Protein AF-A0A8J3TD89-F1 (afdb_monomer)

Secondary structure (DSSP, 8-state):
-EEEEEEEEEEEEEETTEEEEEEEEEEEEEEEEEPPPPPSS-EE-TTS-EE-GGGTS-GGGS-TTT-EEEEEEEEEEEEEEE-S-GGGSPPP-----

Organism: NCBI:txid689768

Structure (mmCIF, N/CA/C/O backbone):
data_AF-A0A8J3TD89-F1
#
_entry.id   AF-A0A8J3TD89-F1
#
loop_
_atom_site.group_PDB
_atom_site.id
_atom_site.type_symbol
_atom_site.label_atom_id
_atom_site.label_alt_id
_atom_site.label_comp_id
_atom_site.label_asym_id
_atom_site.label_entity_id
_atom_site.label_seq_id
_atom_site.pdbx_PDB_ins_code
_atom_site.Cartn_x
_atom_site.Cartn_y
_atom_site.Cartn_z
_atom_site.occupancy
_atom_site.B_iso_or_equiv
_atom_site.auth_seq_id
_atom_site.auth_comp_id
_atom_site.auth_asym_id
_atom_site.auth_atom_id
_atom_site.pdbx_PDB_model_num
ATOM 1 N N . MET A 1 1 ? -6.539 -1.671 14.457 1.00 90.88 1 MET A N 1
ATOM 2 C CA . MET A 1 1 ? -5.464 -1.155 13.611 1.00 90.88 1 MET A CA 1
ATOM 3 C C . MET A 1 1 ? -5.591 -1.932 12.332 1.00 90.88 1 MET A C 1
ATOM 5 O O . MET A 1 1 ? -5.553 -3.152 12.431 1.00 90.88 1 MET A O 1
ATOM 9 N N . THR A 1 2 ? -5.821 -1.301 11.192 1.00 94.12 2 THR A N 1
ATOM 10 C CA . THR A 1 2 ? -5.877 -2.063 9.937 1.00 94.12 2 THR A CA 1
ATOM 11 C C . THR A 1 2 ? -4.479 -2.105 9.340 1.00 94.12 2 THR A C 1
ATOM 13 O O . THR A 1 2 ? -3.850 -1.056 9.201 1.00 94.12 2 THR A O 1
ATOM 16 N N . ILE A 1 3 ? -3.980 -3.299 9.020 1.00 96.38 3 ILE A N 1
ATOM 17 C CA . ILE A 1 3 ? -2.683 -3.470 8.356 1.00 96.38 3 ILE A CA 1
ATOM 18 C C . ILE A 1 3 ? -2.942 -3.857 6.905 1.00 96.38 3 ILE A C 1
ATOM 20 O O . ILE A 1 3 ? -3.581 -4.876 6.642 1.00 96.38 3 ILE A O 1
ATOM 24 N N . TYR A 1 4 ? -2.420 -3.065 5.975 1.00 98.00 4 TYR A N 1
ATOM 25 C CA . TYR A 1 4 ? -2.353 -3.411 4.562 1.00 98.00 4 TYR A CA 1
ATOM 26 C C . TYR A 1 4 ? -0.945 -3.898 4.251 1.00 98.0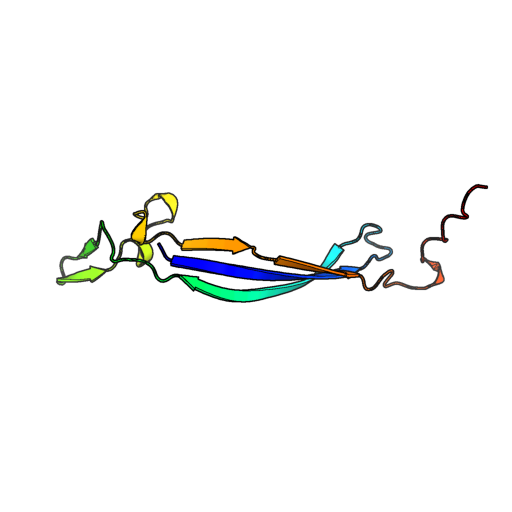0 4 TYR A C 1
ATOM 28 O O . TYR A 1 4 ? 0.005 -3.114 4.231 1.00 98.00 4 TYR A O 1
ATOM 36 N N . ALA A 1 5 ? -0.812 -5.193 3.998 1.00 98.31 5 ALA A N 1
ATOM 37 C CA . ALA A 1 5 ? 0.392 -5.733 3.396 1.00 98.31 5 ALA A CA 1
ATOM 38 C C . ALA A 1 5 ? 0.319 -5.493 1.887 1.00 98.31 5 ALA A C 1
ATOM 40 O O . ALA A 1 5 ? -0.659 -5.887 1.237 1.00 98.31 5 ALA A O 1
ATOM 41 N N . ILE A 1 6 ? 1.336 -4.836 1.337 1.00 98.69 6 ILE A N 1
ATOM 42 C CA . ILE A 1 6 ? 1.395 -4.485 -0.077 1.00 98.69 6 ILE A CA 1
ATOM 43 C C . ILE A 1 6 ? 2.672 -4.988 -0.733 1.00 98.69 6 ILE A C 1
ATOM 45 O O . ILE A 1 6 ? 3.746 -5.001 -0.137 1.00 98.69 6 ILE A O 1
ATOM 49 N N . GLU A 1 7 ? 2.556 -5.309 -2.010 1.00 98.62 7 GLU A N 1
ATOM 50 C CA . GLU A 1 7 ? 3.694 -5.443 -2.905 1.00 98.62 7 GLU A CA 1
ATOM 51 C C . GLU A 1 7 ? 3.799 -4.197 -3.778 1.00 98.62 7 GLU A C 1
ATOM 53 O O . GLU A 1 7 ? 2.786 -3.619 -4.188 1.00 98.62 7 GLU A O 1
ATOM 58 N N . VAL A 1 8 ? 5.031 -3.786 -4.064 1.00 98.44 8 VAL A N 1
ATOM 59 C CA . VAL A 1 8 ? 5.333 -2.637 -4.915 1.00 98.44 8 VAL A CA 1
ATOM 60 C C . VAL A 1 8 ? 6.081 -3.116 -6.151 1.00 98.44 8 VAL A C 1
ATOM 62 O O . VAL A 1 8 ? 7.055 -3.862 -6.049 1.00 98.44 8 VAL A O 1
ATOM 65 N N . PHE A 1 9 ? 5.621 -2.683 -7.319 1.00 98.38 9 PHE A N 1
ATOM 66 C CA . PHE A 1 9 ? 6.286 -2.899 -8.595 1.00 98.38 9 PHE A CA 1
ATOM 67 C C . PHE A 1 9 ? 6.746 -1.558 -9.161 1.00 98.38 9 PHE A C 1
ATOM 69 O O . PHE A 1 9 ? 5.927 -0.657 -9.349 1.00 98.38 9 PHE A O 1
ATOM 76 N N . HIS A 1 10 ? 8.039 -1.444 -9.442 1.00 98.25 10 HIS A N 1
ATOM 77 C CA . HIS A 1 10 ? 8.638 -0.308 -10.126 1.00 98.25 10 HIS A CA 1
ATOM 78 C C . HIS A 1 10 ? 9.050 -0.721 -11.533 1.00 98.25 10 HIS A C 1
ATOM 80 O O . HIS A 1 10 ? 9.778 -1.696 -11.711 1.00 98.25 10 HIS A 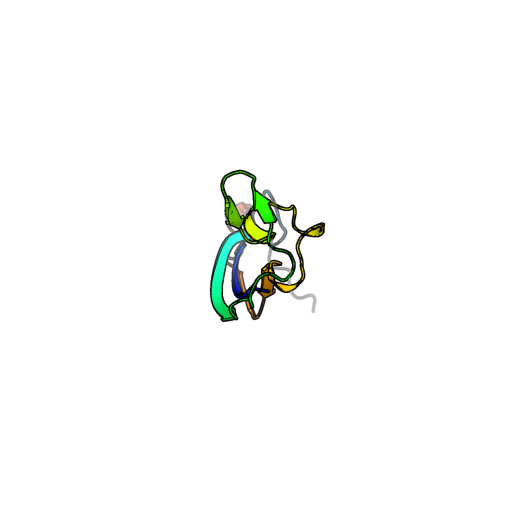O 1
ATOM 86 N N . LEU A 1 11 ? 8.621 0.055 -12.519 1.00 98.25 11 LEU A N 1
ATOM 87 C CA . LEU A 1 11 ? 9.195 0.030 -13.854 1.00 98.25 11 LEU A CA 1
ATOM 88 C C . LEU A 1 11 ? 10.111 1.242 -13.964 1.00 98.25 11 LEU A C 1
ATOM 90 O O . LEU A 1 11 ? 9.637 2.367 -13.793 1.00 98.25 11 LEU A O 1
ATOM 94 N N . VAL A 1 12 ? 11.401 1.025 -14.196 1.00 98.31 12 VAL A N 1
ATOM 95 C CA . VAL A 1 12 ? 12.406 2.093 -14.258 1.00 98.31 12 VAL A CA 1
ATOM 96 C C . VAL A 1 12 ? 13.041 2.169 -15.640 1.00 98.31 12 VAL A C 1
ATOM 98 O O . VAL A 1 12 ? 12.979 1.214 -16.411 1.00 98.31 12 VAL A O 1
ATOM 101 N N . HIS A 1 13 ? 13.605 3.330 -15.955 1.00 97.06 13 HIS A N 1
ATOM 102 C CA . HIS A 1 13 ? 14.395 3.559 -17.158 1.00 97.06 13 HIS A CA 1
ATOM 103 C C . HIS A 1 13 ? 15.476 4.609 -16.901 1.00 97.06 13 HIS A C 1
ATOM 105 O O . HIS A 1 13 ? 15.431 5.325 -15.899 1.00 97.06 13 HIS A O 1
ATOM 111 N N . THR A 1 14 ? 16.415 4.734 -17.831 1.00 97.06 14 THR A N 1
ATOM 112 C CA . THR A 1 14 ? 17.305 5.897 -17.942 1.00 97.06 14 THR A CA 1
ATOM 113 C C . THR A 1 14 ? 16.960 6.682 -19.201 1.00 97.06 14 THR A C 1
ATOM 115 O O . THR A 1 14 ? 16.447 6.121 -20.169 1.00 97.06 14 THR A O 1
ATOM 118 N N . CYS A 1 15 ? 17.204 7.989 -19.218 1.00 94.88 15 CYS A N 1
ATOM 119 C CA . CYS A 1 15 ? 16.957 8.824 -20.396 1.00 94.88 15 CYS A CA 1
ATOM 120 C C . CYS A 1 15 ? 17.999 9.953 -20.475 1.00 94.88 15 CYS A C 1
ATOM 122 O O . CYS A 1 15 ? 18.678 10.225 -19.487 1.00 94.88 15 CYS A O 1
ATOM 124 N N . PRO A 1 16 ? 18.160 10.651 -21.615 1.00 93.88 16 PRO A N 1
ATOM 125 C CA . PRO A 1 16 ? 19.178 11.700 -21.713 1.00 93.88 16 PRO A CA 1
ATOM 126 C C . PRO A 1 16 ? 18.941 12.879 -20.755 1.00 93.88 16 PRO A C 1
ATOM 128 O O . PRO A 1 16 ? 19.891 13.553 -20.374 1.00 93.88 16 PRO A O 1
ATOM 131 N N . ALA A 1 17 ? 17.691 13.121 -20.346 1.00 93.50 17 ALA A N 1
ATOM 132 C CA . ALA A 1 17 ? 17.362 14.159 -19.369 1.00 93.50 17 ALA A CA 1
ATOM 133 C C . ALA A 1 17 ? 17.675 13.744 -17.919 1.00 93.50 17 ALA A C 1
ATOM 135 O O . ALA A 1 17 ? 17.895 14.609 -17.075 1.00 93.50 17 ALA A O 1
ATOM 136 N N . ASN A 1 18 ? 17.689 12.440 -17.631 1.00 93.25 18 ASN A N 1
ATOM 137 C CA . ASN A 1 18 ? 18.059 11.886 -16.336 1.00 93.25 18 ASN A CA 1
ATOM 138 C C . ASN A 1 18 ? 18.816 10.555 -16.528 1.00 93.25 18 ASN A C 1
ATOM 140 O O . ASN A 1 18 ? 18.184 9.509 -16.732 1.00 93.25 18 ASN A O 1
ATOM 144 N N . PRO A 1 19 ? 20.160 10.596 -16.476 1.00 90.62 19 PRO A N 1
ATOM 145 C CA . PRO A 1 19 ? 21.004 9.420 -16.678 1.00 90.62 19 PRO A CA 1
ATOM 146 C C . PRO A 1 19 ? 20.878 8.349 -15.586 1.00 90.62 19 PRO A C 1
ATOM 148 O O . PRO A 1 19 ? 21.295 7.215 -15.810 1.00 90.62 19 PRO A O 1
ATOM 151 N N . GLU A 1 20 ? 20.319 8.676 -14.417 1.00 93.88 20 GLU A N 1
ATOM 152 C CA . GLU A 1 20 ? 20.123 7.715 -13.330 1.00 93.88 20 GLU A CA 1
ATOM 153 C C . GLU A 1 20 ? 18.817 6.921 -13.514 1.00 93.88 20 GLU A C 1
ATOM 155 O O . GLU A 1 20 ? 17.821 7.486 -13.985 1.00 93.88 20 GLU A O 1
ATOM 160 N N . PRO A 1 21 ? 18.767 5.623 -13.143 1.00 95.12 21 PRO A N 1
ATOM 161 C CA . PRO A 1 21 ? 17.534 4.844 -13.207 1.00 95.12 21 PRO A CA 1
ATOM 162 C C . PRO A 1 21 ? 16.407 5.495 -12.398 1.00 95.12 21 PRO A C 1
ATOM 164 O O . PRO A 1 21 ? 16.528 5.697 -11.189 1.00 95.12 21 PRO A O 1
ATOM 167 N N . HIS A 1 22 ? 15.287 5.797 -13.052 1.00 94.56 22 HIS A N 1
ATOM 168 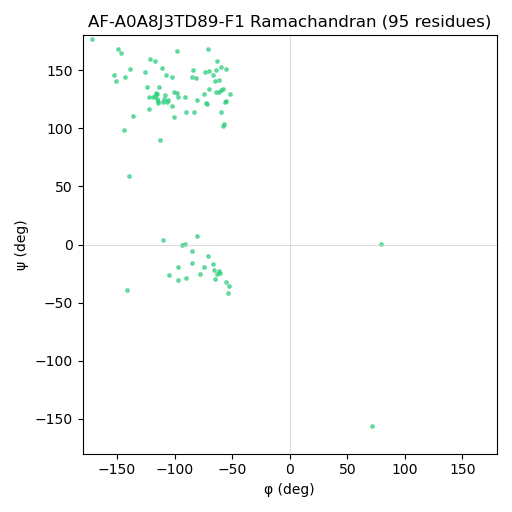C CA . HIS A 1 22 ? 14.145 6.466 -12.432 1.00 94.56 22 HIS A CA 1
ATOM 169 C C . HIS A 1 22 ? 12.807 5.861 -12.886 1.00 94.56 22 HIS A C 1
ATOM 171 O O . HIS A 1 22 ? 12.702 5.309 -13.987 1.00 94.56 22 HIS A O 1
ATOM 177 N N . PRO A 1 23 ? 11.766 5.915 -12.033 1.00 95.69 23 PRO A N 1
ATOM 178 C CA . PRO A 1 23 ? 10.502 5.245 -12.306 1.00 95.69 23 PRO A CA 1
ATOM 179 C C . PRO A 1 23 ? 9.734 5.914 -13.449 1.00 95.69 23 PRO A C 1
ATOM 181 O O . PRO A 1 23 ? 9.540 7.126 -13.455 1.00 95.69 23 PRO A O 1
ATOM 184 N N . VAL A 1 24 ? 9.236 5.096 -14.377 1.00 96.62 24 VAL A N 1
ATOM 185 C CA . VAL A 1 24 ? 8.193 5.479 -15.344 1.00 96.62 24 VAL A CA 1
ATOM 186 C C . VAL A 1 24 ? 6.806 5.049 -14.869 1.00 96.62 24 VAL A C 1
ATOM 188 O O . VAL A 1 24 ? 5.816 5.718 -15.144 1.00 96.62 24 VAL A O 1
ATOM 191 N N . ASP A 1 25 ? 6.730 3.949 -14.117 1.00 97.62 25 ASP A N 1
ATOM 192 C CA . ASP A 1 25 ? 5.488 3.452 -13.533 1.00 97.62 25 ASP A CA 1
ATOM 193 C C . ASP A 1 25 ? 5.758 2.869 -12.143 1.00 97.62 25 ASP A C 1
ATOM 195 O O . ASP A 1 25 ? 6.799 2.261 -11.880 1.00 97.62 25 ASP A O 1
ATOM 199 N N . THR A 1 26 ? 4.812 3.063 -11.230 1.00 97.88 26 THR A N 1
ATOM 200 C CA . THR A 1 26 ? 4.846 2.498 -9.881 1.00 97.88 26 THR A CA 1
ATOM 201 C C . THR A 1 26 ? 3.471 1.963 -9.539 1.00 97.88 26 THR A C 1
ATOM 203 O O . THR A 1 26 ? 2.528 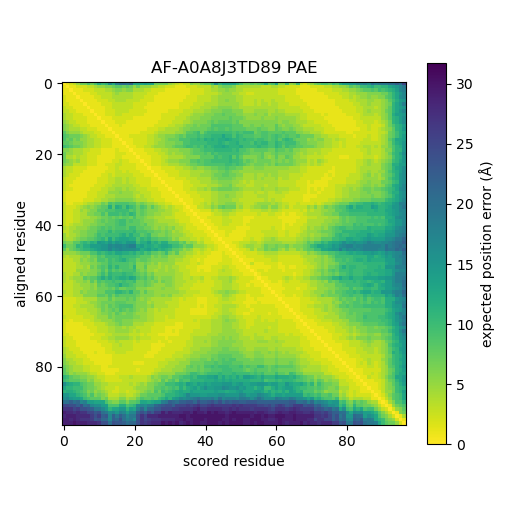2.721 -9.304 1.00 97.88 26 THR A O 1
ATOM 206 N N . ARG A 1 27 ? 3.364 0.639 -9.447 1.00 98.12 27 ARG A N 1
ATOM 207 C CA . ARG A 1 27 ? 2.125 -0.043 -9.073 1.00 98.12 27 ARG A CA 1
ATOM 208 C C . ARG A 1 27 ? 2.236 -0.612 -7.675 1.00 98.12 27 ARG A C 1
ATOM 210 O O . ARG A 1 27 ? 3.293 -1.065 -7.244 1.00 98.12 27 ARG A O 1
ATOM 217 N N . ARG A 1 28 ? 1.115 -0.602 -6.963 1.00 98.12 28 ARG A N 1
ATOM 218 C CA . ARG A 1 28 ? 0.985 -1.184 -5.628 1.00 98.12 28 ARG A CA 1
ATOM 219 C C . ARG A 1 28 ? -0.155 -2.184 -5.660 1.00 98.12 28 ARG A C 1
ATOM 221 O O . ARG A 1 28 ? -1.212 -1.889 -6.212 1.00 98.12 28 ARG A O 1
ATOM 228 N N . ARG A 1 29 ? 0.054 -3.351 -5.066 1.00 98.12 29 ARG A N 1
ATOM 229 C CA . ARG A 1 29 ? -0.965 -4.391 -4.936 1.00 98.12 29 ARG A CA 1
ATOM 230 C C . ARG A 1 29 ? -1.149 -4.718 -3.468 1.00 98.12 29 ARG A C 1
ATOM 232 O O . ARG A 1 29 ? -0.183 -5.059 -2.798 1.00 98.12 29 ARG A O 1
ATOM 239 N N . ILE A 1 30 ? -2.385 -4.659 -2.983 1.00 98.25 30 ILE A N 1
ATOM 240 C CA . ILE A 1 30 ? -2.724 -5.197 -1.664 1.00 98.25 30 ILE A CA 1
ATOM 241 C C . ILE A 1 30 ? -2.702 -6.721 -1.772 1.00 98.25 30 ILE A C 1
ATOM 243 O O . ILE A 1 30 ? -3.412 -7.295 -2.599 1.00 98.25 30 ILE A O 1
ATOM 247 N N . VAL A 1 31 ? -1.875 -7.367 -0.953 1.00 98.25 31 VAL A N 1
ATOM 248 C CA . VAL A 1 31 ? -1.766 -8.834 -0.907 1.00 98.25 31 VAL A CA 1
ATOM 249 C C . VAL A 1 31 ? -2.436 -9.427 0.318 1.00 98.25 31 VAL A C 1
ATOM 251 O O . VAL A 1 31 ? -2.906 -10.560 0.272 1.00 98.25 31 VAL A O 1
ATOM 254 N N . HIS A 1 32 ? -2.531 -8.658 1.400 1.00 98.12 32 HIS A N 1
ATOM 255 C CA . HIS A 1 32 ? -3.253 -9.071 2.589 1.00 98.12 32 HIS A CA 1
ATOM 256 C C . HIS A 1 32 ? -3.775 -7.856 3.355 1.00 98.12 32 HIS A C 1
ATOM 258 O O . HIS A 1 32 ? -3.126 -6.809 3.407 1.00 98.12 32 HIS A O 1
ATOM 264 N N . VAL A 1 33 ? -4.948 -8.017 3.966 1.00 97.62 33 VAL A N 1
ATOM 265 C CA . VAL A 1 33 ? -5.533 -7.036 4.878 1.00 97.62 33 VAL A CA 1
ATOM 266 C C . VAL A 1 33 ? -5.772 -7.718 6.213 1.00 97.62 33 VAL A C 1
ATOM 268 O O . VAL A 1 33 ? -6.586 -8.635 6.306 1.00 97.62 33 VAL A O 1
ATOM 271 N N . THR A 1 34 ? -5.092 -7.248 7.254 1.00 96.06 34 THR A N 1
ATOM 272 C CA . THR A 1 34 ? -5.436 -7.605 8.630 1.00 96.06 34 THR A CA 1
ATOM 273 C C . THR A 1 34 ? -6.442 -6.577 9.138 1.00 96.06 34 THR A C 1
ATOM 275 O O . THR A 1 34 ? -6.085 -5.397 9.258 1.00 96.06 34 THR A O 1
ATOM 278 N N . PRO A 1 35 ? -7.698 -6.970 9.413 1.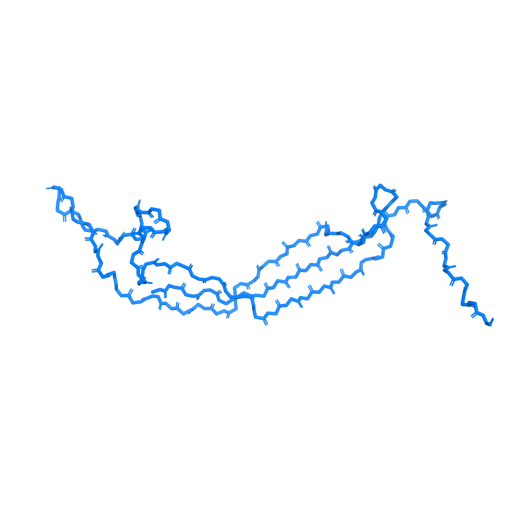00 92.12 35 PRO A N 1
ATOM 279 C CA . PRO A 1 35 ? -8.715 -6.030 9.853 1.00 92.12 35 PRO A CA 1
ATOM 280 C C . PRO A 1 35 ? -8.379 -5.468 11.234 1.00 92.12 35 PRO A C 1
ATOM 282 O O . PRO A 1 35 ? -7.829 -6.146 12.106 1.00 92.12 35 PRO A O 1
ATOM 285 N N . GLY A 1 36 ? -8.740 -4.205 11.439 1.00 86.69 36 GLY A N 1
ATOM 286 C CA . GLY A 1 36 ? -8.659 -3.590 12.750 1.00 86.69 36 GLY A CA 1
ATOM 287 C C . GLY A 1 36 ? -9.695 -4.133 13.726 1.00 86.69 36 GLY A C 1
ATOM 288 O O . GLY A 1 36 ? -10.801 -4.493 13.345 1.00 86.69 36 GLY A O 1
ATOM 289 N N . ARG A 1 37 ? -9.323 -4.133 15.008 1.00 92.12 37 ARG A N 1
ATOM 290 C CA . ARG A 1 37 ? -10.261 -4.247 16.130 1.00 92.12 37 ARG A CA 1
ATOM 291 C C . ARG A 1 37 ? -11.095 -2.971 16.278 1.00 92.12 37 ARG A C 1
ATOM 293 O O . ARG A 1 37 ? -10.744 -1.934 15.708 1.00 92.12 37 ARG A O 1
ATOM 300 N N . ASP A 1 38 ? -12.131 -3.050 17.104 1.00 94.69 38 ASP A N 1
ATOM 301 C CA . ASP A 1 38 ? -13.021 -1.932 17.412 1.00 94.69 38 ASP A CA 1
ATOM 302 C C . ASP A 1 38 ? -12.285 -0.701 17.940 1.00 94.69 38 ASP A C 1
ATOM 304 O O . ASP A 1 38 ? -11.225 -0.783 18.572 1.00 94.69 38 ASP A O 1
ATOM 308 N N . CYS A 1 39 ? -12.862 0.469 17.673 1.00 95.06 39 CYS A N 1
ATOM 309 C CA . CYS A 1 39 ? -12.319 1.736 18.136 1.00 95.06 39 CYS A CA 1
ATOM 310 C C . CYS A 1 39 ? -12.273 1.779 19.668 1.00 95.06 39 CYS A C 1
ATOM 312 O O . CYS A 1 39 ? -13.269 1.506 20.327 1.00 95.06 39 CYS A O 1
ATOM 314 N N . LEU A 1 40 ? -11.129 2.179 20.229 1.00 95.38 40 LEU A N 1
ATOM 315 C CA . LEU A 1 40 ? -10.971 2.343 21.680 1.00 95.38 40 LEU A CA 1
ATOM 316 C C . LEU A 1 40 ? -11.441 3.714 22.179 1.00 95.38 40 LEU A C 1
ATOM 318 O O . LEU A 1 40 ? -11.606 3.908 23.376 1.00 95.38 40 LEU A O 1
ATOM 322 N N . THR A 1 41 ? -11.617 4.676 21.272 1.00 95.56 41 THR A N 1
ATOM 323 C CA . THR A 1 41 ? -11.990 6.059 21.598 1.00 95.56 41 THR A CA 1
ATOM 324 C C . THR A 1 41 ? -13.019 6.587 20.590 1.00 95.56 41 THR A C 1
ATOM 326 O O . THR A 1 41 ? -12.717 7.522 19.840 1.00 95.56 41 THR A O 1
ATOM 329 N N . PRO A 1 42 ? -14.193 5.949 20.454 1.00 95.44 42 PRO A N 1
ATOM 330 C CA . PRO A 1 42 ? -15.211 6.426 19.530 1.00 95.44 42 PRO A CA 1
ATOM 331 C C . PRO A 1 42 ? -15.723 7.804 19.963 1.00 95.44 42 PRO A C 1
ATOM 333 O O . PRO A 1 42 ? -15.729 8.133 21.150 1.00 95.44 42 PRO A O 1
ATOM 336 N N . LYS A 1 43 ? -16.149 8.613 18.992 1.00 93.94 43 LYS A N 1
ATOM 337 C CA . LYS A 1 43 ? -16.742 9.927 19.246 1.00 93.94 43 LYS A CA 1
ATOM 338 C C . LYS A 1 43 ? -18.243 9.842 19.019 1.00 93.94 43 LYS A C 1
ATOM 340 O O . LYS A 1 43 ? -18.671 9.461 17.930 1.00 93.94 43 LYS A O 1
ATOM 345 N N . THR A 1 44 ? -19.010 10.215 20.037 1.00 96.00 44 THR A N 1
ATOM 346 C CA . THR A 1 44 ? -20.463 10.386 19.952 1.00 96.00 44 THR A CA 1
ATOM 347 C C . THR A 1 44 ? -20.774 11.870 19.817 1.00 96.00 44 THR A C 1
ATOM 349 O O . THR A 1 44 ? -20.220 12.683 20.557 1.00 96.00 44 THR A O 1
ATOM 352 N N . PHE A 1 45 ? -21.621 12.222 18.856 1.00 92.31 45 PHE A N 1
ATOM 353 C CA . PHE A 1 45 ? -22.091 13.589 18.639 1.00 92.31 45 PHE A CA 1
ATOM 354 C C . PHE A 1 45 ? -23.472 13.805 19.270 1.00 92.31 45 PHE A C 1
ATOM 356 O O . PHE A 1 45 ? -24.169 12.845 19.595 1.00 92.31 45 PHE A O 1
ATOM 363 N N . ASP A 1 46 ? -23.895 15.064 19.387 1.00 95.31 46 ASP A N 1
ATOM 364 C CA . ASP A 1 46 ? -25.162 15.447 20.033 1.00 95.31 46 ASP A CA 1
ATOM 365 C C . ASP A 1 46 ? -26.405 14.844 19.357 1.00 95.31 46 ASP A C 1
ATOM 367 O O . ASP A 1 46 ? -27.435 14.645 19.993 1.00 95.31 46 ASP A O 1
ATOM 371 N N . ASN A 1 47 ? -26.307 14.496 18.071 1.00 95.44 47 ASN A N 1
ATOM 372 C CA . ASN A 1 47 ? -27.360 13.803 17.325 1.00 95.44 47 ASN A CA 1
ATOM 373 C C . ASN A 1 47 ? -27.390 12.277 17.564 1.00 95.44 47 ASN A C 1
ATOM 375 O O . ASN A 1 47 ? -28.107 11.565 16.862 1.00 95.44 47 ASN A O 1
ATOM 379 N N . GLY A 1 48 ? -26.591 11.763 18.503 1.00 94.81 48 GLY A N 1
ATOM 380 C CA . GLY A 1 48 ? -26.524 10.347 18.866 1.00 94.81 48 GLY A CA 1
ATOM 381 C C . GLY A 1 48 ? -25.698 9.471 17.921 1.00 94.81 48 GLY A C 1
ATOM 382 O O . GLY A 1 48 ? -25.574 8.273 18.165 1.00 94.81 48 GLY A O 1
ATOM 383 N N . VAL A 1 49 ? -25.107 10.029 16.859 1.00 96.56 49 VAL A N 1
ATOM 384 C CA . VAL A 1 49 ? -24.238 9.269 15.951 1.00 96.56 49 VAL A CA 1
ATOM 385 C C . VAL A 1 49 ? -22.896 9.005 16.628 1.00 96.56 49 VAL A C 1
ATOM 387 O O . VAL A 1 49 ? -22.238 9.931 17.104 1.00 96.56 49 VAL A O 1
ATOM 390 N N . THR A 1 50 ? -22.461 7.745 16.616 1.00 96.31 50 THR A N 1
ATOM 391 C CA . THR A 1 50 ? -21.130 7.332 17.071 1.00 96.31 50 THR A CA 1
ATOM 392 C C . THR A 1 50 ? -20.284 6.909 15.878 1.00 96.31 50 THR A C 1
ATOM 394 O O . THR A 1 50 ? -20.670 6.013 15.129 1.00 96.31 50 THR A O 1
ATOM 397 N N . ILE A 1 51 ? -19.110 7.519 15.717 1.00 95.00 51 ILE A N 1
ATOM 398 C CA . ILE A 1 51 ? -18.125 7.126 14.699 1.00 95.00 51 ILE A CA 1
ATOM 399 C C . ILE A 1 51 ? -16.800 6.742 15.348 1.00 95.00 51 ILE A C 1
ATOM 401 O O . ILE A 1 51 ? -16.492 7.130 16.482 1.00 95.00 51 ILE A O 1
ATOM 405 N N . ARG A 1 52 ? -15.973 5.992 14.621 1.00 95.12 52 ARG A N 1
ATOM 406 C CA . ARG A 1 52 ? -14.630 5.660 15.094 1.00 95.12 52 ARG A CA 1
ATOM 407 C C . ARG A 1 52 ? -13.741 6.895 14.984 1.00 95.12 52 ARG A C 1
ATOM 409 O O . ARG A 1 52 ? -13.851 7.664 14.034 1.00 95.12 52 ARG A O 1
ATOM 416 N N . CYS A 1 53 ? -12.770 7.046 15.884 1.00 94.31 53 CYS A N 1
ATOM 417 C CA . CYS A 1 53 ? -11.837 8.176 15.797 1.00 94.31 53 CYS A CA 1
ATOM 418 C C . CYS A 1 53 ? -11.006 8.196 14.503 1.00 94.31 53 CYS A C 1
ATOM 420 O O . CYS A 1 53 ? -10.555 9.260 14.103 1.00 94.31 53 CYS A O 1
ATOM 422 N N . GLY A 1 54 ? -10.833 7.056 13.823 1.00 93.31 54 GLY A N 1
ATOM 423 C CA . GLY A 1 54 ? -10.135 6.982 12.533 1.00 93.31 54 GLY A CA 1
ATOM 424 C C . GLY A 1 54 ? -10.843 7.701 11.394 1.00 93.31 54 GLY A C 1
ATOM 425 O O . GLY A 1 54 ? -10.193 8.079 10.428 1.00 93.31 54 GLY A O 1
ATOM 426 N N . ASP A 1 55 ? -12.150 7.911 11.530 1.00 92.00 55 ASP A N 1
ATOM 427 C CA . ASP A 1 55 ? -12.992 8.469 10.474 1.00 92.00 55 ASP A CA 1
ATOM 428 C C . ASP A 1 55 ? -13.127 10.002 10.615 1.00 92.00 55 ASP A C 1
ATOM 430 O O . ASP A 1 55 ? -13.801 10.647 9.818 1.00 92.00 55 ASP A O 1
ATOM 434 N N . TYR A 1 56 ? -12.493 10.595 11.639 1.00 92.12 56 TYR A N 1
ATOM 435 C CA . TYR A 1 56 ? -12.613 12.021 11.971 1.00 92.12 56 TYR A CA 1
ATOM 436 C C . TYR A 1 56 ? -11.303 12.674 12.438 1.00 92.12 56 TYR A C 1
ATOM 438 O O . TYR A 1 56 ? -11.039 13.820 12.086 1.00 92.12 56 TYR A O 1
ATOM 446 N N . ASN A 1 57 ? -10.474 11.982 13.229 1.00 92.56 57 ASN A N 1
ATOM 447 C CA . ASN A 1 57 ? -9.219 12.541 13.737 1.00 92.56 57 ASN A CA 1
ATOM 448 C C . ASN A 1 57 ? -8.075 12.391 12.725 1.00 92.56 57 ASN A C 1
ATOM 450 O O . ASN A 1 57 ? -7.984 11.389 12.006 1.00 92.56 57 ASN A O 1
ATOM 454 N N . ALA A 1 58 ? -7.128 13.333 12.771 1.00 93.81 58 ALA A N 1
ATOM 455 C CA . ALA A 1 58 ? -5.826 13.189 12.126 1.00 93.81 58 ALA A CA 1
ATOM 456 C C . ALA A 1 58 ? -5.066 11.966 12.674 1.00 93.81 58 ALA A C 1
ATOM 458 O O . ALA A 1 58 ? -5.286 11.538 13.807 1.00 93.81 58 ALA A O 1
ATOM 459 N N . TYR A 1 59 ? -4.180 11.384 11.861 1.00 92.69 59 TYR A N 1
ATOM 460 C CA . TYR A 1 59 ? -3.527 10.096 12.138 1.00 92.69 59 TYR A CA 1
ATOM 461 C C . TYR A 1 59 ? -2.822 10.023 13.506 1.00 92.69 59 TYR A C 1
ATOM 463 O O . TYR A 1 59 ? -2.929 9.026 14.226 1.00 92.69 59 TYR A O 1
ATOM 471 N N . ASP A 1 60 ? -2.126 11.089 13.886 1.00 93.62 60 ASP A N 1
ATOM 472 C CA . ASP A 1 60 ? -1.412 11.223 15.156 1.00 93.62 60 ASP A CA 1
ATOM 473 C C . ASP A 1 60 ? -2.355 11.227 16.373 1.00 93.62 60 ASP A C 1
ATOM 475 O O . ASP A 1 60 ? -2.010 10.687 17.425 1.00 93.62 60 ASP A O 1
ATOM 479 N N . GLN A 1 61 ? -3.584 11.710 16.193 1.00 94.44 61 GLN A N 1
ATOM 480 C CA . GLN A 1 61 ? -4.654 11.768 17.195 1.00 94.44 61 GLN A CA 1
ATOM 481 C C . GLN A 1 61 ? -5.565 10.525 17.213 1.00 94.44 61 GLN A C 1
ATOM 483 O O . GLN A 1 61 ? -6.531 10.457 17.981 1.00 94.44 61 GLN A O 1
ATOM 488 N N . GLN A 1 62 ? -5.314 9.533 16.356 1.00 94.62 62 GLN A N 1
ATOM 489 C CA . GLN A 1 62 ? -6.093 8.294 16.329 1.00 94.62 62 GLN A CA 1
ATOM 490 C C . GLN A 1 62 ? -5.626 7.317 17.411 1.00 94.62 62 GLN A C 1
ATOM 492 O O . GLN A 1 62 ? -4.426 7.148 17.645 1.00 94.62 62 GLN A O 1
ATOM 497 N N . CYS A 1 63 ? -6.576 6.592 18.012 1.00 94.31 63 CYS A N 1
ATOM 498 C CA . CYS A 1 63 ? -6.247 5.448 18.861 1.00 94.31 63 CYS A CA 1
ATOM 499 C C . CYS A 1 63 ? -5.543 4.355 18.044 1.00 94.31 63 CYS A C 1
ATOM 501 O O . CYS A 1 63 ? -5.742 4.243 16.830 1.00 94.31 63 CYS A O 1
ATOM 503 N N . ALA A 1 64 ? -4.787 3.485 18.719 1.00 92.50 64 ALA A N 1
ATOM 504 C CA . ALA A 1 64 ? -4.068 2.390 18.067 1.00 92.50 64 ALA A CA 1
ATOM 505 C C . ALA A 1 64 ? -4.986 1.528 17.178 1.00 92.50 64 ALA A C 1
ATOM 507 O O . ALA A 1 64 ? -4.587 1.112 16.093 1.00 92.50 64 ALA A O 1
ATOM 508 N N . ASN A 1 65 ? -6.249 1.321 17.573 1.00 95.19 65 ASN A N 1
ATOM 509 C CA . ASN A 1 65 ? -7.174 0.497 16.801 1.00 95.19 65 ASN A CA 1
ATOM 510 C C . ASN A 1 65 ? -7.707 1.151 15.515 1.00 95.19 65 ASN A C 1
ATOM 512 O O . ASN A 1 65 ? -8.128 0.435 14.607 1.00 95.19 65 ASN A O 1
ATOM 516 N N . CYS A 1 66 ? -7.631 2.469 15.391 1.00 94.31 66 CYS A N 1
ATOM 517 C CA . CYS A 1 66 ? -8.091 3.178 14.199 1.00 94.31 66 CYS A CA 1
ATOM 518 C C . CYS A 1 66 ? -6.973 3.495 13.209 1.00 94.31 66 CYS A C 1
ATOM 520 O O . CYS A 1 66 ? -7.261 3.714 12.035 1.00 94.31 66 CYS A O 1
ATOM 522 N N . ARG A 1 67 ? -5.714 3.470 13.660 1.00 92.81 67 ARG A N 1
ATOM 523 C CA . ARG A 1 67 ? -4.566 3.720 12.790 1.00 92.81 67 ARG A CA 1
ATOM 524 C C . ARG A 1 67 ? -4.476 2.683 11.674 1.00 92.81 67 ARG A C 1
ATOM 526 O O . ARG A 1 67 ? -4.724 1.487 11.879 1.00 92.81 67 ARG A O 1
ATOM 533 N N . THR A 1 68 ? -4.087 3.175 10.504 1.00 92.94 68 THR A N 1
ATOM 534 C CA . THR A 1 68 ? -3.750 2.364 9.336 1.00 92.94 68 THR A CA 1
ATOM 535 C C . THR A 1 68 ? -2.240 2.202 9.250 1.00 92.94 68 THR A C 1
ATOM 537 O O . THR A 1 68 ? -1.513 3.189 9.304 1.00 92.94 68 THR A O 1
ATOM 540 N N . ILE A 1 69 ? -1.776 0.966 9.091 1.00 94.50 69 ILE A N 1
ATOM 541 C CA . ILE A 1 69 ? -0.372 0.650 8.824 1.00 94.50 69 ILE A CA 1
ATOM 542 C C . ILE A 1 69 ? -0.269 0.063 7.422 1.00 94.50 69 ILE A C 1
ATOM 544 O O . ILE A 1 69 ? -1.063 -0.797 7.042 1.00 94.50 69 ILE A O 1
ATOM 548 N N . ILE A 1 70 ? 0.726 0.517 6.666 1.00 96.94 70 ILE A N 1
ATOM 549 C CA . ILE A 1 70 ? 1.093 -0.063 5.376 1.00 96.94 70 ILE A CA 1
ATOM 550 C C . ILE A 1 70 ? 2.440 -0.751 5.553 1.00 96.94 70 ILE A C 1
ATOM 552 O O . ILE A 1 70 ? 3.418 -0.117 5.946 1.00 96.94 70 ILE A O 1
ATOM 556 N N . THR A 1 71 ? 2.491 -2.043 5.256 1.00 97.88 71 THR A N 1
ATOM 557 C CA . THR A 1 71 ? 3.720 -2.835 5.290 1.00 97.88 71 THR A CA 1
ATOM 558 C C . T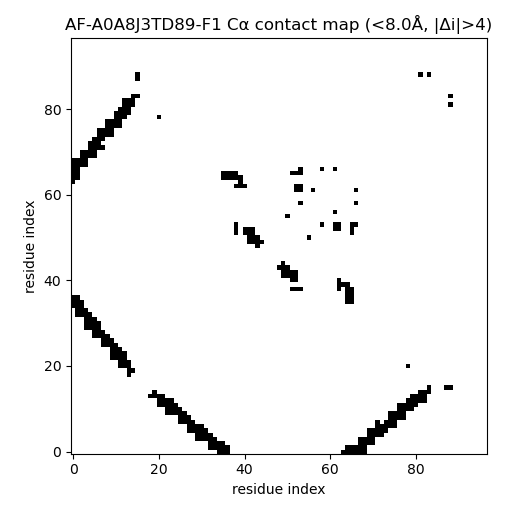HR A 1 71 ? 4.046 -3.280 3.876 1.00 97.88 71 THR A C 1
ATOM 560 O O . THR A 1 71 ? 3.237 -3.943 3.234 1.00 97.88 71 THR A O 1
ATOM 563 N N . ILE A 1 72 ? 5.229 -2.924 3.382 1.00 98.44 72 ILE A N 1
ATOM 564 C CA . ILE A 1 72 ? 5.707 -3.395 2.082 1.00 98.44 72 ILE A CA 1
ATOM 565 C C . ILE A 1 72 ? 6.334 -4.774 2.286 1.00 98.44 72 ILE A C 1
ATOM 567 O O . ILE A 1 72 ? 7.343 -4.894 2.975 1.00 98.44 72 ILE A O 1
ATOM 571 N N . THR A 1 73 ? 5.734 -5.814 1.711 1.00 98.12 73 THR A N 1
ATOM 572 C CA . THR A 1 73 ? 6.214 -7.199 1.841 1.00 98.12 73 THR A CA 1
ATOM 573 C C . THR A 1 73 ? 7.205 -7.578 0.755 1.00 98.12 73 THR A C 1
ATOM 575 O O . THR A 1 73 ? 8.069 -8.422 0.975 1.00 98.12 73 THR A O 1
ATOM 578 N N . LYS A 1 74 ? 7.087 -6.965 -0.425 1.00 98.25 74 LYS A N 1
ATOM 579 C CA . LYS A 1 74 ? 7.980 -7.198 -1.557 1.00 98.25 74 LYS A CA 1
ATOM 580 C C . LYS A 1 74 ? 8.081 -5.949 -2.418 1.00 98.25 74 LYS A C 1
ATOM 582 O O . LYS A 1 74 ? 7.077 -5.287 -2.678 1.00 98.25 74 LYS A O 1
ATOM 587 N N . VAL A 1 75 ? 9.288 -5.681 -2.905 1.00 98.00 75 VAL A N 1
ATOM 588 C CA . VAL A 1 75 ? 9.547 -4.699 -3.960 1.00 98.00 75 VAL A CA 1
ATOM 589 C C . VAL A 1 75 ? 10.122 -5.445 -5.155 1.00 98.00 75 VAL A C 1
ATOM 591 O O . VAL A 1 75 ? 11.059 -6.224 -5.006 1.00 98.00 75 VAL A O 1
ATOM 594 N N . THR A 1 76 ? 9.531 -5.245 -6.328 1.00 98.12 76 THR A N 1
ATOM 595 C CA . THR A 1 76 ? 10.034 -5.779 -7.597 1.00 98.12 76 THR A CA 1
ATOM 596 C C . THR A 1 76 ? 10.345 -4.612 -8.515 1.00 98.12 76 THR A C 1
ATOM 598 O O . THR A 1 76 ? 9.474 -3.779 -8.748 1.00 98.12 76 THR A O 1
ATOM 601 N N . THR A 1 77 ? 11.562 -4.566 -9.044 1.00 98.06 77 THR A N 1
ATOM 602 C CA . THR A 1 77 ? 11.985 -3.536 -9.994 1.00 98.06 77 THR A CA 1
ATOM 603 C C . THR A 1 77 ? 12.292 -4.193 -11.329 1.00 98.06 77 THR A C 1
ATOM 605 O O . THR A 1 77 ? 13.035 -5.171 -11.374 1.00 98.06 77 THR A O 1
ATOM 608 N N . HIS A 1 78 ? 11.717 -3.660 -12.401 1.00 97.81 78 HIS A N 1
ATOM 609 C CA . HIS A 1 78 ? 12.037 -4.030 -13.771 1.00 97.81 78 HIS A CA 1
ATOM 610 C C . HIS A 1 78 ? 12.652 -2.826 -14.477 1.00 97.81 78 HIS A C 1
ATOM 612 O O . HIS A 1 78 ? 12.053 -1.750 -14.490 1.00 97.81 78 HIS A O 1
ATOM 618 N N . ASP A 1 79 ? 13.836 -3.012 -15.047 1.00 96.94 79 ASP A N 1
ATOM 619 C CA . ASP A 1 79 ? 14.542 -1.976 -15.792 1.00 96.94 79 ASP A CA 1
ATOM 620 C C . ASP A 1 79 ? 14.278 -2.136 -17.291 1.00 96.94 79 ASP A C 1
ATOM 622 O O . ASP A 1 79 ? 14.448 -3.216 -17.856 1.00 96.94 79 ASP A O 1
ATOM 626 N N . LEU A 1 80 ? 13.824 -1.060 -17.927 1.00 96.62 80 LEU A N 1
ATOM 627 C CA . LEU A 1 80 ? 13.638 -0.971 -19.374 1.00 96.62 80 LEU A CA 1
ATOM 628 C C . LEU A 1 80 ? 14.926 -0.569 -20.107 1.00 96.62 80 LEU A C 1
ATOM 630 O O . LEU A 1 80 ? 14.937 -0.523 -21.338 1.00 96.62 80 LEU A O 1
ATOM 634 N N . GLY A 1 81 ? 15.987 -0.239 -19.374 1.00 94.81 81 GLY A N 1
ATOM 635 C CA . GLY A 1 81 ? 17.222 0.307 -19.906 1.00 94.81 81 GLY A CA 1
ATOM 636 C C . GLY A 1 81 ? 17.060 1.746 -20.392 1.00 94.81 81 GLY A C 1
ATOM 637 O O . GLY A 1 81 ? 16.176 2.492 -19.959 1.00 94.81 81 GLY A O 1
ATOM 638 N N . TYR A 1 82 ? 17.938 2.138 -21.312 1.00 95.00 82 TYR A N 1
ATOM 639 C CA . TYR A 1 82 ? 17.948 3.480 -21.878 1.00 95.00 82 TYR A CA 1
ATOM 640 C C . TYR A 1 82 ? 16.769 3.703 -22.830 1.00 95.00 82 TYR A C 1
ATOM 642 O O . TYR A 1 82 ? 16.630 3.023 -23.845 1.00 95.00 82 TYR A O 1
ATOM 650 N N . GLN A 1 83 ? 15.945 4.699 -22.518 1.00 95.19 83 GLN A N 1
ATOM 651 C CA . GLN A 1 83 ? 14.826 5.153 -23.335 1.00 95.19 83 GLN A CA 1
ATOM 652 C C . GLN A 1 83 ? 15.148 6.556 -23.853 1.00 95.19 83 GLN A C 1
ATOM 654 O O . GLN A 1 83 ? 14.864 7.577 -23.225 1.00 95.19 83 GLN A O 1
ATOM 659 N N . GLY A 1 84 ? 15.792 6.608 -25.013 1.00 89.81 84 GLY A N 1
ATOM 660 C CA . GLY A 1 84 ? 16.148 7.849 -25.685 1.00 89.81 84 GLY A CA 1
ATOM 661 C C . GLY A 1 84 ? 16.690 7.594 -27.089 1.00 89.81 84 GLY A C 1
ATOM 662 O O . GLY A 1 84 ? 16.828 6.441 -27.506 1.00 89.81 84 GLY A O 1
ATOM 663 N N . PRO A 1 85 ? 17.003 8.655 -27.847 1.00 92.69 85 PRO A N 1
ATOM 664 C CA . PRO A 1 85 ? 17.645 8.515 -29.146 1.00 92.69 85 PRO A CA 1
ATOM 665 C C . PRO A 1 85 ? 18.983 7.776 -29.024 1.00 92.69 85 PRO A C 1
ATOM 667 O O . PRO A 1 85 ? 19.805 8.128 -28.183 1.00 92.69 85 PRO A O 1
ATOM 670 N N . ALA A 1 86 ? 19.239 6.802 -29.901 1.00 87.50 86 ALA A N 1
ATOM 671 C CA . ALA A 1 86 ? 20.431 5.949 -29.819 1.00 87.50 86 ALA A CA 1
ATOM 672 C C . ALA A 1 86 ? 21.762 6.729 -29.793 1.00 87.50 86 ALA A C 1
ATOM 674 O O . ALA A 1 86 ? 22.704 6.312 -29.133 1.00 87.50 86 ALA A O 1
ATOM 675 N N . HIS A 1 87 ? 21.832 7.889 -30.457 1.00 86.31 87 HIS A N 1
ATOM 676 C CA . HIS A 1 87 ? 23.030 8.739 -30.490 1.00 86.31 87 HIS A CA 1
ATOM 677 C C . HIS A 1 87 ? 23.344 9.448 -29.160 1.00 86.31 87 HIS A C 1
ATOM 679 O O . HIS A 1 87 ? 24.402 10.052 -29.031 1.00 86.31 87 HIS A O 1
ATOM 685 N N . LEU A 1 88 ? 22.424 9.401 -28.194 1.00 88.81 88 LEU A N 1
ATOM 686 C CA . LEU A 1 88 ? 22.598 9.923 -26.839 1.00 88.81 88 LEU A CA 1
ATOM 687 C C . LEU A 1 88 ? 22.698 8.795 -25.801 1.00 88.81 88 LEU A C 1
ATOM 689 O O . LEU A 1 88 ? 22.721 9.076 -24.600 1.00 88.81 88 LEU A O 1
ATOM 693 N N . ALA A 1 89 ? 22.694 7.531 -26.238 1.00 86.44 89 ALA A N 1
ATOM 694 C CA . ALA A 1 89 ? 22.846 6.403 -25.336 1.00 86.44 89 ALA A CA 1
ATOM 695 C C . ALA A 1 89 ? 24.243 6.438 -24.692 1.00 86.44 89 ALA A C 1
ATOM 697 O O . ALA A 1 89 ? 25.221 6.758 -25.375 1.00 86.44 89 ALA A O 1
ATOM 698 N N . PRO A 1 90 ? 24.360 6.112 -23.394 1.00 82.81 90 PRO A N 1
ATOM 699 C CA . PRO A 1 90 ? 25.662 5.981 -22.761 1.00 82.81 90 PRO A CA 1
ATOM 700 C C . PRO A 1 90 ? 26.470 4.890 -23.474 1.00 82.81 90 PRO A C 1
ATOM 702 O O . PRO A 1 90 ? 25.959 3.803 -23.750 1.00 82.81 90 PRO A O 1
ATOM 705 N N . VAL A 1 91 ? 27.730 5.193 -23.787 1.00 78.75 91 VAL A N 1
ATOM 706 C CA . VAL A 1 91 ? 28.659 4.205 -24.344 1.00 78.75 91 VAL A CA 1
ATOM 707 C C . VAL A 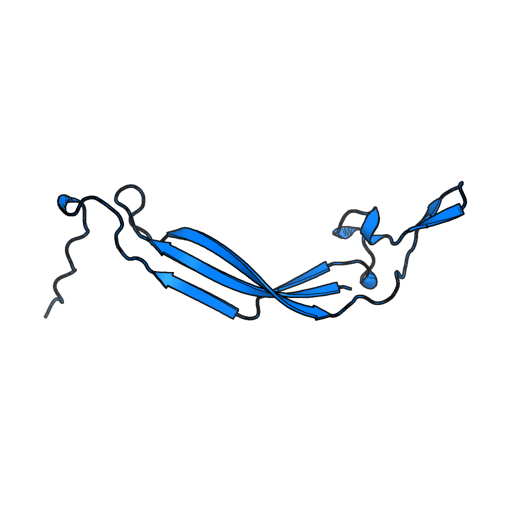1 91 ? 28.871 3.131 -23.271 1.00 78.75 91 VAL A C 1
ATOM 709 O O . VAL A 1 91 ? 29.107 3.500 -22.116 1.00 78.75 91 VAL A O 1
ATOM 712 N N . PRO A 1 92 ? 28.759 1.828 -23.597 1.00 70.00 92 PRO A N 1
ATOM 713 C CA . PRO A 1 92 ? 29.094 0.772 -22.650 1.00 70.00 92 PRO A CA 1
ATOM 714 C C . PRO A 1 92 ? 30.497 1.034 -22.110 1.00 70.00 92 PRO A C 1
ATOM 716 O O . PRO A 1 92 ? 31.409 1.290 -22.895 1.00 70.00 92 PRO A O 1
ATOM 719 N N . ALA A 1 93 ? 30.668 1.014 -20.789 1.00 64.00 93 ALA A N 1
ATOM 720 C CA . ALA A 1 93 ? 32.004 1.072 -20.218 1.00 64.00 93 ALA A CA 1
ATOM 721 C C . ALA A 1 93 ? 32.777 -0.141 -20.753 1.00 64.00 93 ALA A C 1
ATOM 723 O O . ALA A 1 93 ? 32.390 -1.277 -20.480 1.00 64.00 93 ALA A O 1
ATOM 724 N N . GLU A 1 94 ? 33.809 0.092 -21.566 1.00 55.03 94 GLU A N 1
ATOM 725 C CA . GLU A 1 94 ? 34.766 -0.953 -21.914 1.00 55.03 94 GLU A CA 1
ATOM 726 C C . GLU A 1 94 ? 35.311 -1.510 -20.592 1.00 55.03 94 GLU A C 1
ATOM 728 O O . GLU A 1 94 ? 35.774 -0.748 -19.742 1.00 55.03 94 GLU A O 1
ATOM 733 N N . GLU A 1 95 ? 35.178 -2.823 -20.377 1.00 51.06 95 GLU A N 1
ATOM 734 C CA . GLU A 1 95 ? 35.826 -3.510 -19.261 1.00 51.06 95 GLU A CA 1
ATOM 735 C C . GLU A 1 95 ? 37.330 -3.250 -19.373 1.00 51.06 95 GLU A C 1
ATOM 737 O O . GLU A 1 95 ? 38.009 -3.811 -20.233 1.00 51.06 95 GLU A O 1
ATOM 742 N N . SER A 1 96 ? 37.837 -2.348 -18.532 1.00 50.06 96 SER A N 1
ATOM 743 C CA . SER A 1 96 ? 39.263 -2.103 -18.366 1.00 50.06 96 SER A CA 1
ATOM 744 C C . SER A 1 96 ? 39.933 -3.412 -17.942 1.00 50.06 96 SER A C 1
ATOM 746 O O . SER A 1 96 ? 39.801 -3.826 -16.788 1.00 50.06 96 SER A O 1
ATOM 748 N N . ALA A 1 97 ? 40.588 -4.070 -18.898 1.00 49.00 97 ALA A N 1
ATOM 749 C CA . ALA A 1 97 ? 41.464 -5.218 -18.686 1.00 49.00 97 ALA A CA 1
ATOM 750 C C . ALA A 1 97 ? 42.744 -4.833 -17.930 1.00 49.00 97 ALA A C 1
ATOM 752 O O . ALA A 1 97 ? 43.215 -3.682 -18.099 1.00 49.00 97 ALA A O 1
#

pLDDT: mean 92.38, std 10.03, range [49.0, 98.69]

Sequence (97 aa):
MTIYAIEVFHLVHTCPANPEPHPVDTRRRIVHVTPGRDCLTPKTFDNGVTIRCGDYNAYDQQCANCRTIITITKVTTHDLGYQGPAHLAPVPAEESA

Mean predicted aligned error: 6.53 Å

Radius of gyration: 23.02 Å; Cα contacts (8 Å, |Δi|>4): 175; chains: 1; bounding box: 69×24×52 Å

Solvent-accessible surface area (backbone atoms only — not comparable to full-atom values): 5826 Å² total; per-residue (Å²): 41,32,36,39,34,27,36,38,39,37,37,27,31,22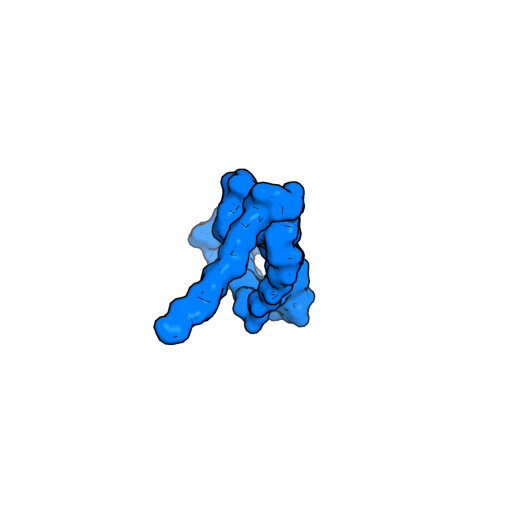,28,82,92,43,77,59,80,40,74,80,43,78,49,77,41,82,77,44,75,48,78,45,56,75,56,83,57,57,47,71,48,98,86,71,53,71,44,47,30,50,82,75,42,58,73,89,73,26,45,75,29,40,33,77,44,80,44,78,80,46,80,46,79,46,76,72,47,77,61,61,64,75,94,66,52,81,76,78,80,74,80,83,125

Nearest PDB structures (foldseek):
  5gg4-assembly2_D  TM=3.592E-01  e=9.898E+00  Homo sapiens
  5gg4-assembly1_A  TM=3.634E-01  e=9.898E+00  Homo sapiens
  1l4d-assembly1_B  TM=2.107E-01  e=4.558E+00  Streptococcus dysgalactiae subsp. equisimilis

Foldseek 3Di:
DKEFEKEKEFEWEAELVHRDTDGPDIDIDGPDIDAFDDAPDW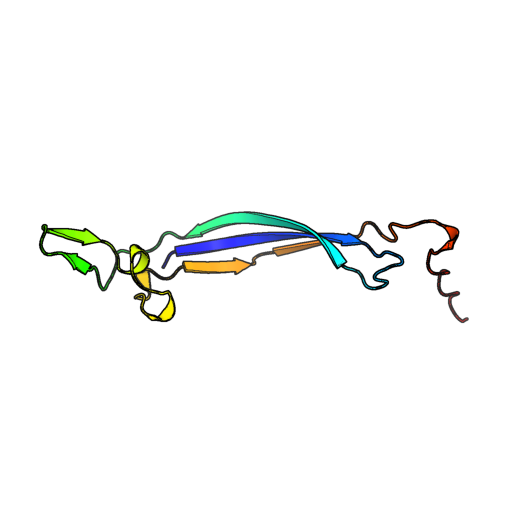DADPVRDTDHCLVPPDQVPGDPRSHYHYHYPYYHYDYPYYDYDPVSHDDPPDPPD